Protein AF-A0A6L6DKQ2-F1 (afdb_monomer_lite)

Secondary structure (DSSP, 8-state):
-HHHHHHTT-TTHHHHHHHHHHHHHHHHHHHHHHS-------HHHHHHHHHHHHHHHHHHTHHHH-TTS---SSS---

Foldseek 3Di:
DVPVVVCVVPPCNVVVVVVVVVVVVVVVVVVVVPPPPPCPVPVVVVVVVVVVVLVVCCVPPCVQQNNQQCGDPRGHRD

pLDDT: mean 81.99, std 15.35, range [49.41, 97.62]

Radius of gyration: 28.13 Å; chains: 1; bounding box: 37×32×79 Å

Se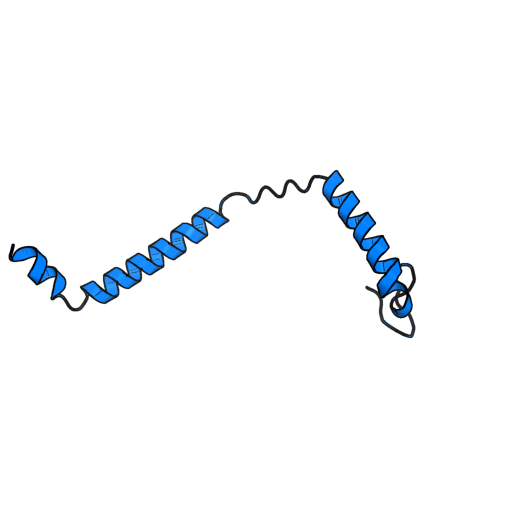quence (78 aa):
MKKISRYRRHSFAGPALLVVALISLGATFQVASALPSTTKMETTVKSTQIEEGKRIFALGCSSCHGLNAEGGSIAPSL

Structure (mmCIF, N/CA/C/O backbone):
data_AF-A0A6L6DKQ2-F1
#
_entry.id   AF-A0A6L6DKQ2-F1
#
loop_
_atom_site.group_PDB
_atom_site.id
_atom_site.type_symbol
_atom_site.label_atom_id
_atom_site.label_alt_id
_atom_site.label_comp_id
_atom_site.label_asym_id
_atom_site.label_entity_id
_atom_site.label_seq_id
_atom_site.pdbx_PDB_ins_code
_atom_site.Cartn_x
_atom_site.Cartn_y
_atom_site.Cartn_z
_atom_site.occupancy
_atom_site.B_iso_or_equiv
_atom_site.auth_seq_id
_atom_site.auth_comp_id
_atom_site.auth_asym_id
_atom_site.auth_atom_id
_atom_site.pdbx_PDB_model_num
ATOM 1 N N . MET A 1 1 ? -16.623 -2.782 54.926 1.00 49.81 1 MET A N 1
ATOM 2 C CA . MET A 1 1 ? -15.965 -3.313 53.702 1.00 49.81 1 MET A CA 1
ATOM 3 C C . MET A 1 1 ? -16.637 -4.562 53.086 1.00 49.81 1 MET A C 1
ATOM 5 O O . MET A 1 1 ? -16.093 -5.150 52.163 1.00 49.81 1 MET A O 1
ATOM 9 N N . LYS A 1 2 ? -17.856 -4.956 53.502 1.00 49.41 2 LYS A N 1
ATOM 10 C CA . LYS A 1 2 ? -18.500 -6.221 53.073 1.00 49.41 2 LYS A CA 1
ATOM 11 C C . LYS A 1 2 ? -19.331 -6.129 51.775 1.00 49.41 2 LYS A C 1
ATOM 13 O O . LYS A 1 2 ? -19.693 -7.154 51.210 1.00 49.41 2 LYS A O 1
ATOM 18 N N . LYS A 1 3 ? -19.633 -4.915 51.286 1.00 52.66 3 LYS A N 1
ATOM 19 C CA . LYS A 1 3 ? -20.502 -4.708 50.106 1.00 52.66 3 LYS A CA 1
ATOM 20 C C . LYS A 1 3 ? -19.787 -4.950 48.768 1.00 52.66 3 LYS A C 1
ATOM 22 O O . LYS A 1 3 ? -20.380 -5.533 47.870 1.00 52.66 3 LYS A O 1
ATOM 27 N N . ILE A 1 4 ? -18.498 -4.610 48.675 1.00 59.81 4 ILE A N 1
ATOM 28 C CA . ILE A 1 4 ? -17.676 -4.808 47.463 1.00 59.81 4 ILE A CA 1
ATOM 29 C C . ILE A 1 4 ? -17.442 -6.311 47.199 1.00 59.81 4 ILE A C 1
ATOM 31 O O . ILE A 1 4 ? -17.500 -6.776 46.064 1.00 59.81 4 ILE A O 1
ATOM 35 N N . SER A 1 5 ? -17.274 -7.102 48.266 1.00 57.22 5 SER A N 1
ATOM 36 C CA . SER A 1 5 ? -17.066 -8.557 48.198 1.00 57.22 5 SER A CA 1
ATOM 37 C C . SER A 1 5 ? -18.259 -9.325 47.606 1.00 57.22 5 SER A C 1
ATOM 39 O O . SER A 1 5 ? -18.056 -10.309 46.898 1.00 57.22 5 SER A O 1
ATOM 41 N N . ARG A 1 6 ? -19.500 -8.867 47.836 1.00 55.75 6 ARG A N 1
ATOM 42 C CA . ARG A 1 6 ? -20.708 -9.513 47.292 1.00 55.75 6 ARG A CA 1
ATOM 43 C C . ARG A 1 6 ? -20.851 -9.295 45.784 1.00 55.75 6 ARG A C 1
ATOM 45 O O . ARG A 1 6 ? -21.267 -10.214 45.089 1.00 55.75 6 ARG A O 1
ATOM 52 N N . TYR A 1 7 ? -20.457 -8.123 45.281 1.00 60.34 7 TYR A N 1
ATOM 53 C CA . TYR A 1 7 ? -20.508 -7.804 43.849 1.00 60.34 7 TYR A CA 1
ATOM 54 C C . TYR A 1 7 ? -19.491 -8.626 43.037 1.00 60.34 7 TYR A C 1
ATOM 56 O O . TYR A 1 7 ? -19.786 -9.078 41.938 1.00 60.34 7 TYR A O 1
ATOM 64 N N . ARG A 1 8 ? -18.330 -8.938 43.632 1.00 60.97 8 ARG A N 1
ATOM 65 C CA . ARG A 1 8 ? -17.304 -9.818 43.041 1.00 60.97 8 ARG A CA 1
ATOM 66 C C . ARG A 1 8 ? -17.683 -11.306 43.009 1.00 60.97 8 ARG A C 1
ATOM 68 O O . ARG A 1 8 ? -16.998 -12.085 42.359 1.00 60.97 8 ARG A O 1
ATOM 75 N N . ARG A 1 9 ? -18.730 -11.706 43.742 1.00 62.03 9 ARG A N 1
ATOM 76 C CA . ARG A 1 9 ? -19.202 -13.101 43.862 1.00 62.03 9 ARG A CA 1
ATOM 77 C C . ARG A 1 9 ? -20.368 -13.422 42.920 1.00 62.03 9 ARG A C 1
ATOM 79 O O . ARG A 1 9 ? -20.848 -14.549 42.894 1.00 62.03 9 ARG A O 1
ATOM 86 N N . HIS A 1 10 ? -20.834 -12.432 42.166 1.00 65.56 10 HIS A N 1
ATOM 87 C CA . HIS A 1 10 ? -21.827 -12.596 41.116 1.00 65.56 10 HIS A CA 1
ATOM 88 C C . HIS A 1 10 ? -21.138 -13.176 39.873 1.00 65.56 10 HIS A C 1
ATOM 90 O O . HIS A 1 10 ? -20.270 -12.529 39.289 1.00 65.56 10 HIS A O 1
ATOM 96 N N . SER A 1 11 ? -21.516 -14.399 39.480 1.00 64.81 11 SER A N 1
ATOM 97 C CA . SER A 1 11 ? -20.902 -15.156 38.370 1.00 64.81 11 SER A CA 1
ATOM 98 C C . SER A 1 11 ? -20.876 -14.397 37.037 1.00 64.81 11 SER A C 1
ATOM 100 O O . SER A 1 11 ? -20.066 -14.696 36.167 1.00 64.81 11 SER A O 1
ATOM 102 N N . PHE A 1 12 ? -21.741 -13.395 36.882 1.00 72.00 12 PHE A N 1
ATOM 103 C CA . PHE A 1 12 ? -21.851 -12.570 35.682 1.00 72.00 12 PHE A CA 1
ATOM 104 C C . PHE A 1 12 ? -20.905 -11.357 35.670 1.00 72.00 12 PHE A C 1
ATOM 106 O O . PHE A 1 12 ? -20.771 -10.706 34.639 1.00 72.00 12 PHE A O 1
ATOM 113 N N . ALA A 1 13 ? -20.226 -11.041 36.780 1.00 79.88 13 ALA A N 1
ATOM 114 C CA . ALA A 1 13 ? -19.328 -9.885 36.851 1.00 79.88 13 ALA A CA 1
ATOM 115 C C . ALA A 1 13 ? -18.089 -10.057 35.953 1.00 79.88 13 ALA A C 1
ATOM 117 O O . ALA A 1 13 ? -17.649 -9.095 35.333 1.00 79.88 13 ALA A O 1
ATOM 118 N N . GLY A 1 14 ? -17.552 -11.278 35.847 1.00 81.44 14 GLY A N 1
ATOM 119 C CA . GLY A 1 14 ? -16.413 -11.584 34.973 1.00 81.44 14 GLY A CA 1
ATOM 120 C C . GLY A 1 14 ? -16.739 -11.402 33.485 1.00 81.44 14 GLY A C 1
ATOM 121 O O . GLY A 1 14 ? -16.090 -10.588 32.829 1.00 81.44 14 GLY A O 1
ATOM 122 N N . PRO A 1 15 ? -17.772 -12.087 32.954 1.00 88.56 15 PRO A N 1
ATOM 123 C CA . PRO A 1 15 ? -18.195 -11.923 31.563 1.00 88.56 15 PRO A CA 1
ATOM 124 C C . PRO A 1 15 ? -18.580 -10.482 31.216 1.00 88.56 15 PRO A C 1
ATOM 126 O O . PRO A 1 15 ? -18.184 -9.982 30.167 1.00 88.56 15 PRO A O 1
ATOM 129 N N . ALA A 1 16 ? -19.288 -9.785 32.111 1.00 89.31 16 ALA A N 1
ATOM 130 C CA . ALA A 1 16 ? -19.671 -8.393 31.888 1.00 89.31 16 ALA A CA 1
ATOM 131 C C . ALA A 1 16 ? -18.451 -7.465 31.765 1.00 89.31 16 ALA A C 1
ATOM 133 O O . ALA A 1 16 ? -18.414 -6.623 30.872 1.00 89.31 16 ALA A O 1
ATOM 134 N N . LEU A 1 17 ? -17.428 -7.642 32.611 1.00 89.56 17 LEU A N 1
ATOM 135 C CA . LEU A 1 17 ? -16.192 -6.861 32.519 1.00 89.56 17 LEU A CA 1
ATOM 136 C C . LEU A 1 17 ? -15.420 -7.146 31.227 1.00 89.56 17 LEU A C 1
ATOM 138 O O . LEU A 1 17 ? -14.897 -6.208 30.630 1.00 89.56 17 LEU A O 1
ATOM 142 N N . LEU A 1 18 ? -15.385 -8.402 30.766 1.00 90.94 18 LEU A N 1
ATOM 143 C CA . LEU A 1 18 ? -14.765 -8.734 29.480 1.00 90.94 18 LEU A CA 1
ATOM 144 C C . LEU A 1 18 ? -15.491 -8.085 28.304 1.00 90.94 18 LEU A C 1
ATOM 146 O O . LEU A 1 18 ? -14.841 -7.493 27.450 1.00 90.94 18 LEU A O 1
ATOM 150 N N . VAL A 1 19 ? -16.823 -8.153 28.266 1.00 94.56 19 VAL A N 1
ATOM 151 C CA . VAL A 1 19 ? -17.608 -7.527 27.192 1.00 94.56 19 VAL A CA 1
ATOM 152 C C . VAL A 1 19 ? -17.386 -6.016 27.174 1.00 94.56 19 VAL A C 1
ATOM 154 O O . VAL A 1 19 ? -17.136 -5.450 26.114 1.00 94.56 19 VAL A O 1
ATOM 157 N N . VAL A 1 20 ? -17.392 -5.364 28.339 1.00 95.12 20 VAL A N 1
ATOM 158 C CA . VAL A 1 20 ? -17.101 -3.926 28.441 1.00 95.12 20 VAL A CA 1
ATOM 159 C C . VAL A 1 20 ? -15.687 -3.605 27.950 1.00 95.12 20 VAL A C 1
ATOM 161 O O . VAL A 1 20 ? -15.522 -2.635 27.217 1.00 95.12 20 VAL A O 1
ATOM 164 N N . ALA A 1 21 ? -14.685 -4.418 28.301 1.00 93.75 21 ALA A N 1
ATOM 165 C CA . ALA A 1 21 ? -13.308 -4.238 27.841 1.00 93.75 21 ALA A CA 1
ATOM 166 C C . ALA A 1 21 ? -13.159 -4.417 26.319 1.00 93.75 21 ALA A C 1
ATOM 168 O O . ALA A 1 21 ? -12.432 -3.666 25.678 1.00 93.75 21 ALA A O 1
ATOM 169 N N . LEU A 1 22 ? -13.861 -5.386 25.726 1.00 94.81 22 LEU A N 1
ATOM 170 C CA . LEU A 1 22 ? -13.846 -5.610 24.279 1.00 94.81 22 LEU A CA 1
ATOM 171 C C . LEU A 1 22 ? -14.549 -4.477 23.522 1.00 94.81 22 LEU A C 1
ATOM 173 O O . LEU A 1 22 ? -14.039 -4.014 22.504 1.00 94.81 22 LEU A O 1
ATOM 177 N N . ILE A 1 23 ? -15.687 -3.996 24.033 1.00 95.19 23 ILE A N 1
ATOM 178 C CA . ILE A 1 23 ? -16.417 -2.868 23.440 1.00 95.19 23 ILE A CA 1
ATOM 179 C C . ILE A 1 23 ? -15.586 -1.589 23.519 1.00 95.19 23 ILE A C 1
ATOM 181 O O . ILE A 1 23 ? -15.516 -0.856 22.536 1.00 95.19 23 ILE A O 1
ATOM 185 N N . SER A 1 24 ? -14.938 -1.314 24.653 1.00 94.38 24 SER A N 1
ATOM 186 C CA . SER A 1 24 ? -14.105 -0.118 24.791 1.00 94.38 24 SER A CA 1
ATOM 187 C C . SER A 1 24 ? -12.894 -0.156 23.859 1.00 94.38 24 SER A C 1
ATOM 189 O O . SER A 1 24 ? -12.621 0.850 23.210 1.00 94.38 24 SER A O 1
ATOM 191 N N . LEU A 1 25 ? -12.235 -1.311 23.703 1.00 92.38 25 LEU A N 1
ATOM 192 C CA . LEU A 1 25 ? -11.163 -1.483 22.717 1.00 92.38 25 LEU A CA 1
ATOM 193 C C . LEU A 1 25 ? -11.666 -1.314 21.275 1.00 92.38 25 LEU A C 1
ATOM 195 O O . LEU A 1 25 ? -11.038 -0.630 20.478 1.00 92.38 25 LEU A O 1
ATOM 199 N N . GLY A 1 26 ? -12.811 -1.897 20.920 1.00 88.62 26 GLY A N 1
ATOM 200 C CA . GLY A 1 26 ? -13.378 -1.740 19.577 1.00 88.62 26 GLY A CA 1
ATOM 201 C C . GLY A 1 26 ? -13.789 -0.295 19.269 1.00 88.62 26 GLY A C 1
ATOM 202 O O . GLY A 1 26 ? -13.551 0.205 18.170 1.00 88.62 26 GLY A O 1
ATOM 203 N N . ALA A 1 27 ? -14.364 0.403 20.251 1.00 90.06 27 ALA A N 1
ATOM 204 C CA . ALA A 1 27 ? -14.804 1.785 20.106 1.00 90.06 27 ALA A CA 1
ATOM 205 C C . ALA A 1 27 ? -13.628 2.755 19.914 1.00 90.06 27 ALA A C 1
ATOM 207 O O . ALA A 1 27 ? -13.728 3.667 19.094 1.00 90.06 27 ALA A O 1
ATOM 208 N N . THR A 1 28 ? -12.503 2.556 20.612 1.00 86.69 28 THR A N 1
ATOM 209 C CA . THR A 1 28 ? -11.309 3.394 20.414 1.00 86.69 28 THR A CA 1
ATOM 210 C C . THR A 1 28 ? -10.729 3.229 19.013 1.00 86.69 28 THR A C 1
ATOM 212 O O . THR A 1 28 ? -10.408 4.233 18.380 1.00 86.69 28 THR A O 1
ATOM 215 N N . PHE A 1 29 ? -10.660 1.999 18.492 1.00 84.38 29 PHE A N 1
ATOM 216 C CA . PHE A 1 29 ? -10.221 1.746 17.116 1.00 84.38 29 PHE A CA 1
ATOM 217 C C . PHE A 1 29 ? -11.151 2.390 16.083 1.00 84.38 29 PHE A C 1
ATOM 219 O O . PHE A 1 29 ? -10.663 3.067 15.182 1.00 84.38 29 PHE A O 1
ATOM 226 N N . GLN A 1 30 ? -12.472 2.260 16.247 1.00 84.12 30 GLN A N 1
ATOM 227 C CA . GLN A 1 30 ? -13.450 2.888 15.351 1.00 84.12 30 GLN A CA 1
ATOM 228 C C . GLN A 1 30 ? -13.319 4.416 15.311 1.00 84.12 30 GLN A C 1
ATOM 230 O O . GLN A 1 30 ? -13.340 5.007 14.231 1.00 84.12 30 GLN A O 1
ATOM 235 N N . VAL A 1 31 ? -13.155 5.064 16.469 1.00 80.56 31 VAL A N 1
ATOM 236 C CA . VAL A 1 31 ? -12.965 6.522 16.548 1.00 80.56 31 VAL A CA 1
ATOM 237 C C . VAL A 1 31 ? -11.626 6.938 15.933 1.00 80.56 31 VAL A C 1
ATOM 239 O O . VAL A 1 31 ? -11.576 7.924 15.202 1.00 80.56 31 VAL A O 1
ATOM 242 N N . ALA A 1 32 ? -10.554 6.174 16.163 1.00 75.62 32 ALA A N 1
ATOM 243 C CA . ALA A 1 32 ? -9.247 6.442 15.567 1.00 75.62 32 ALA A CA 1
ATOM 244 C C . ALA A 1 32 ? -9.264 6.317 14.033 1.00 75.62 32 ALA A C 1
ATOM 246 O O . ALA A 1 32 ? -8.666 7.143 13.349 1.00 75.62 32 ALA A O 1
ATOM 247 N N . SER A 1 33 ? -9.987 5.336 13.482 1.00 72.25 33 SER A N 1
ATOM 248 C CA . SER A 1 33 ? -10.146 5.164 12.031 1.00 72.25 33 SER A CA 1
ATOM 249 C C . SER A 1 33 ? -11.133 6.142 11.387 1.00 72.25 33 SER A C 1
ATOM 251 O O . SER A 1 33 ? -11.091 6.337 10.176 1.00 72.25 33 SER A O 1
ATOM 253 N N . ALA A 1 34 ? -12.032 6.740 12.175 1.00 66.62 34 ALA A N 1
ATOM 254 C CA . ALA A 1 34 ? -12.997 7.732 11.700 1.00 66.62 34 ALA A CA 1
ATOM 255 C C . ALA A 1 34 ? -12.386 9.131 11.549 1.00 66.62 34 ALA A C 1
ATOM 257 O O . ALA A 1 34 ? -13.013 10.012 10.955 1.00 66.62 34 ALA A O 1
ATOM 258 N N . LEU A 1 35 ? -11.165 9.349 12.057 1.00 68.69 35 LEU A N 1
ATOM 259 C CA . LEU A 1 35 ? -10.388 10.513 11.661 1.00 68.69 35 LEU A CA 1
ATOM 260 C C . LEU A 1 35 ? -10.227 10.451 10.141 1.00 68.69 35 LEU A C 1
ATOM 262 O O . LEU A 1 35 ? -9.796 9.415 9.625 1.00 68.69 35 LEU A O 1
ATOM 266 N N . PRO A 1 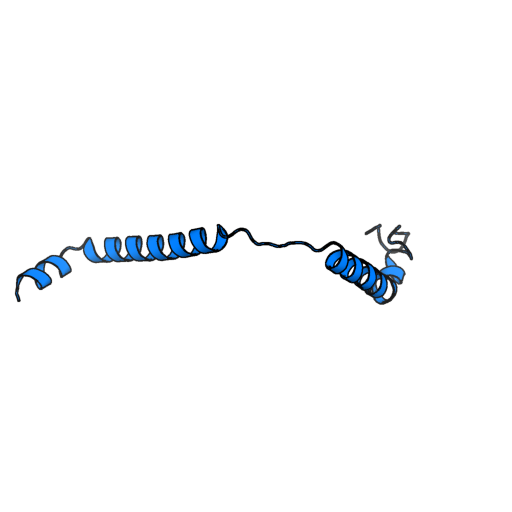36 ? -10.567 11.524 9.404 1.00 62.09 36 PRO A N 1
ATOM 267 C CA . PRO A 1 36 ? -10.284 11.558 7.986 1.00 62.09 36 PRO A CA 1
ATOM 268 C C . PRO A 1 36 ? -8.787 11.315 7.850 1.00 62.09 36 PRO A C 1
ATOM 270 O O . PRO A 1 36 ? -7.978 12.117 8.316 1.00 62.09 36 PRO A O 1
ATOM 273 N N . SER A 1 37 ? -8.420 10.184 7.247 1.00 59.38 37 SER A N 1
ATOM 274 C CA . SER A 1 37 ? -7.071 9.993 6.747 1.00 59.38 37 SER A CA 1
ATOM 275 C C . SER A 1 37 ? -6.900 11.110 5.739 1.00 59.38 37 SER A C 1
ATOM 277 O O . SER A 1 37 ? -7.395 11.027 4.616 1.00 59.38 37 SER A O 1
ATOM 279 N N . THR A 1 38 ? -6.294 12.219 6.156 1.00 57.41 38 THR A N 1
ATOM 280 C CA . THR A 1 38 ? -5.927 13.295 5.251 1.00 57.41 38 THR A CA 1
ATOM 281 C C . THR A 1 38 ? -4.748 12.793 4.438 1.00 57.41 38 THR A C 1
ATOM 283 O O . THR A 1 38 ? -3.648 13.331 4.504 1.00 57.41 38 THR A O 1
ATOM 286 N N . THR A 1 39 ? -4.976 11.770 3.620 1.00 58.47 39 THR A N 1
ATOM 287 C CA . THR A 1 39 ? -4.252 11.574 2.381 1.00 58.47 39 THR A CA 1
ATOM 288 C C . THR A 1 39 ? -4.687 12.731 1.487 1.00 58.47 39 THR A C 1
ATOM 290 O O . THR A 1 39 ? -5.427 12.572 0.519 1.00 58.47 39 THR A O 1
ATOM 293 N N . LYS A 1 40 ? -4.244 13.949 1.832 1.00 56.06 40 LYS A N 1
ATOM 294 C CA . LYS A 1 40 ? -4.031 14.990 0.839 1.00 56.06 40 LYS A CA 1
ATOM 295 C C . LYS A 1 40 ? -2.936 14.418 -0.034 1.00 56.06 40 LYS A C 1
ATOM 297 O O . LYS A 1 40 ? -1.753 14.545 0.252 1.00 56.06 40 LYS A O 1
ATOM 302 N N . MET A 1 41 ? -3.363 13.651 -1.022 1.00 55.56 41 MET A N 1
ATOM 303 C CA . MET A 1 41 ? -2.504 13.088 -2.034 1.00 55.56 41 MET A C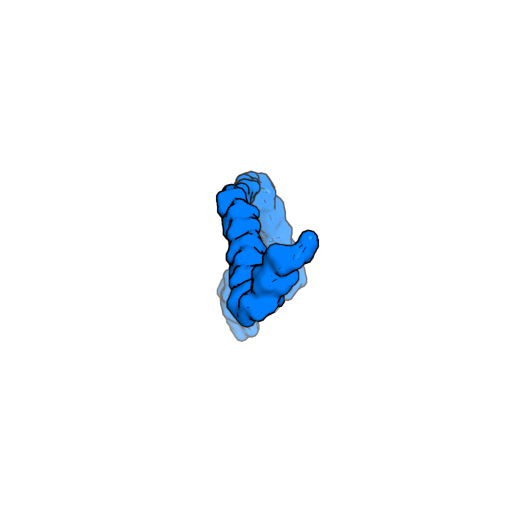A 1
ATOM 304 C C . MET A 1 41 ? -2.105 14.285 -2.893 1.00 55.56 41 MET A C 1
ATOM 306 O O . MET A 1 41 ? -2.747 14.596 -3.892 1.00 55.56 41 MET A O 1
ATOM 310 N N . GLU A 1 42 ? -1.141 15.050 -2.386 1.00 62.62 42 GLU A N 1
ATOM 311 C CA . GLU A 1 42 ? -0.601 16.223 -3.043 1.00 62.62 42 GLU A CA 1
ATOM 312 C C . GLU A 1 42 ? -0.140 15.771 -4.427 1.00 62.62 42 GLU A C 1
ATOM 314 O O . GLU A 1 42 ? 0.582 14.779 -4.553 1.00 62.62 42 GLU A O 1
ATOM 319 N N . THR A 1 43 ? -0.622 16.432 -5.479 1.00 65.19 43 THR A N 1
ATOM 320 C CA . THR A 1 43 ? -0.378 16.024 -6.870 1.00 65.19 43 THR A CA 1
ATOM 321 C C . THR A 1 43 ? 1.118 15.835 -7.149 1.00 65.19 43 THR A C 1
ATOM 323 O O . THR A 1 43 ? 1.500 14.918 -7.872 1.00 65.19 43 THR A O 1
ATOM 326 N N . THR A 1 44 ? 1.961 16.633 -6.490 1.00 65.88 44 THR A N 1
ATOM 327 C CA . THR A 1 44 ? 3.425 16.539 -6.502 1.00 65.88 44 THR A CA 1
ATOM 328 C C . THR A 1 44 ? 3.957 15.230 -5.907 1.00 65.88 44 THR A C 1
ATOM 330 O O . THR A 1 44 ? 4.869 14.629 -6.459 1.00 65.88 44 THR A O 1
ATOM 333 N N . VAL A 1 45 ? 3.386 14.736 -4.805 1.00 70.94 45 VAL A N 1
ATOM 334 C CA . VAL A 1 45 ? 3.802 13.460 -4.190 1.00 70.94 45 VAL A CA 1
ATOM 335 C C . VAL A 1 45 ? 3.383 12.273 -5.061 1.00 70.94 45 VAL A C 1
ATOM 337 O O . VAL A 1 45 ? 4.107 11.287 -5.154 1.00 70.94 45 VAL A O 1
ATOM 340 N N . LYS A 1 46 ? 2.245 12.365 -5.763 1.00 77.50 46 LYS A N 1
ATOM 341 C CA . LYS A 1 46 ? 1.866 11.332 -6.741 1.00 77.50 46 LYS A CA 1
ATOM 342 C C . LYS A 1 46 ? 2.809 11.296 -7.937 1.00 77.50 46 LYS A C 1
ATOM 344 O O . LYS A 1 46 ? 3.151 10.213 -8.402 1.00 77.50 46 LYS A O 1
ATOM 349 N N . SER A 1 47 ? 3.193 12.456 -8.471 1.00 81.00 47 SER A N 1
ATOM 350 C CA . SER A 1 47 ? 4.029 12.509 -9.673 1.00 81.00 47 SER A CA 1
ATOM 351 C C . SER A 1 47 ? 5.426 11.944 -9.420 1.00 81.00 47 SER A C 1
ATOM 353 O O . SER A 1 47 ? 5.931 11.200 -10.259 1.00 81.00 47 SER A O 1
ATOM 355 N N . THR A 1 48 ? 6.014 12.202 -8.247 1.00 87.62 48 THR A N 1
ATOM 356 C CA . THR A 1 48 ? 7.303 11.608 -7.860 1.00 87.62 48 THR A CA 1
ATOM 357 C C . THR A 1 48 ? 7.210 10.089 -7.716 1.00 87.62 48 THR A C 1
ATOM 359 O O . THR A 1 48 ? 8.080 9.381 -8.214 1.00 87.62 48 THR A O 1
ATOM 362 N N . GLN A 1 49 ? 6.134 9.573 -7.115 1.00 91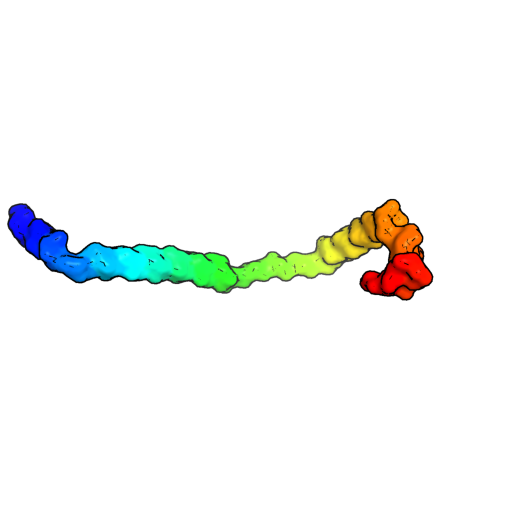.19 49 GLN A N 1
ATOM 363 C CA . GLN A 1 49 ? 5.895 8.130 -6.994 1.00 91.19 49 GLN A CA 1
ATOM 364 C C . GLN A 1 49 ? 5.704 7.443 -8.352 1.00 91.19 49 GLN A C 1
ATOM 366 O O . GLN A 1 49 ? 6.207 6.340 -8.554 1.00 91.19 49 GLN A O 1
ATOM 371 N N . ILE A 1 50 ? 5.003 8.086 -9.292 1.00 91.56 50 ILE A N 1
ATOM 372 C CA . ILE A 1 50 ? 4.805 7.553 -10.648 1.00 91.56 50 ILE A CA 1
ATOM 373 C C . ILE A 1 50 ? 6.138 7.479 -11.397 1.00 91.56 50 ILE A C 1
ATOM 375 O O . ILE A 1 50 ? 6.433 6.466 -12.028 1.00 91.56 50 ILE A O 1
ATOM 379 N N . GLU A 1 51 ? 6.943 8.537 -11.328 1.00 93.81 51 GLU A N 1
ATOM 380 C CA . GLU A 1 51 ? 8.250 8.579 -11.985 1.00 93.81 51 GLU A CA 1
ATOM 381 C C . GLU A 1 51 ? 9.205 7.523 -11.406 1.00 93.81 51 GLU A C 1
ATOM 383 O O . GLU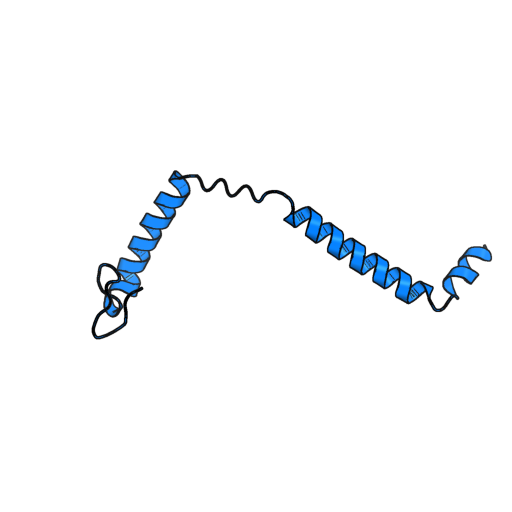 A 1 51 ? 9.886 6.821 -12.153 1.00 93.81 51 GLU A O 1
ATOM 388 N N . GLU A 1 52 ? 9.211 7.352 -10.084 1.00 95.00 52 GLU A N 1
ATOM 389 C CA . GLU A 1 52 ? 9.998 6.307 -9.429 1.00 95.00 52 GLU A CA 1
ATOM 390 C C . GLU A 1 52 ? 9.532 4.900 -9.826 1.00 95.00 52 GLU A C 1
ATOM 392 O O . GLU A 1 52 ? 10.344 4.057 -10.210 1.00 95.00 52 GLU A O 1
ATOM 397 N N . GLY A 1 53 ? 8.217 4.662 -9.838 1.00 94.94 53 GLY A N 1
ATOM 398 C CA . GLY A 1 53 ? 7.645 3.396 -10.293 1.00 94.94 53 GLY A CA 1
ATOM 399 C C . GLY A 1 53 ? 8.061 3.042 -11.723 1.00 94.94 53 GLY A C 1
ATOM 400 O O . GLY A 1 53 ? 8.422 1.895 -11.991 1.00 94.94 53 GLY A O 1
ATOM 401 N N . LYS A 1 54 ? 8.104 4.029 -12.630 1.00 95.06 54 LYS A N 1
ATOM 402 C CA . LYS A 1 54 ? 8.593 3.834 -14.005 1.00 95.06 54 LYS A CA 1
ATOM 403 C C . LYS A 1 54 ? 10.059 3.408 -14.052 1.00 95.06 54 LYS A C 1
ATOM 405 O O . LYS A 1 54 ? 10.399 2.527 -14.839 1.00 95.06 54 LYS A O 1
ATOM 410 N N . ARG A 1 55 ? 10.928 3.989 -13.216 1.00 96.00 55 ARG A N 1
ATOM 411 C CA . ARG A 1 55 ? 12.349 3.596 -13.160 1.00 96.00 55 ARG A CA 1
ATOM 412 C C . ARG A 1 55 ? 12.526 2.171 -12.668 1.00 96.00 55 ARG A C 1
ATOM 414 O O . ARG A 1 55 ? 13.252 1.401 -13.291 1.00 96.00 55 ARG A O 1
ATOM 421 N N . ILE A 1 56 ? 11.837 1.811 -11.589 1.00 96.25 56 ILE A N 1
ATOM 422 C CA . ILE A 1 56 ? 11.877 0.453 -11.037 1.00 96.25 56 ILE A CA 1
ATOM 423 C C . ILE A 1 56 ? 11.404 -0.556 -12.091 1.00 96.25 56 ILE A C 1
ATOM 425 O O . ILE A 1 56 ? 12.077 -1.558 -12.336 1.00 96.25 56 ILE A O 1
ATOM 429 N N . PHE A 1 57 ? 10.289 -0.260 -12.767 1.00 97.31 57 PHE A N 1
ATOM 430 C CA . PHE A 1 57 ? 9.767 -1.098 -13.842 1.00 97.31 57 PHE A CA 1
ATOM 431 C C . PHE A 1 57 ? 10.783 -1.273 -14.980 1.00 97.31 57 PHE A C 1
ATOM 433 O O . PHE A 1 57 ? 11.038 -2.398 -15.414 1.00 97.31 57 PHE A O 1
ATOM 440 N N . ALA A 1 58 ? 11.403 -0.177 -15.429 1.00 95.94 58 ALA A N 1
ATOM 441 C CA . ALA A 1 58 ? 12.393 -0.204 -16.500 1.00 95.94 58 ALA A CA 1
ATOM 442 C C . ALA A 1 58 ? 13.610 -1.077 -16.153 1.00 95.94 58 ALA A C 1
ATOM 444 O O . ALA A 1 58 ? 14.119 -1.769 -17.031 1.00 95.94 58 ALA A O 1
ATOM 445 N N . LEU A 1 59 ? 14.042 -1.082 -14.887 1.00 96.12 59 LEU A N 1
ATOM 446 C CA . LEU A 1 59 ? 15.213 -1.834 -14.427 1.00 96.12 59 LEU A CA 1
ATOM 447 C C . LEU A 1 59 ? 14.941 -3.324 -14.172 1.00 96.12 59 LEU A C 1
ATOM 449 O O . LEU A 1 59 ? 15.848 -4.132 -14.353 1.00 96.12 59 LEU A O 1
ATOM 453 N N . GLY A 1 60 ? 13.737 -3.691 -13.722 1.00 95.38 60 GLY A N 1
ATOM 454 C CA . GLY A 1 60 ? 13.460 -5.053 -13.241 1.00 95.38 60 GLY A CA 1
ATOM 455 C C . GLY A 1 60 ? 12.373 -5.822 -13.990 1.00 95.38 60 GLY A C 1
ATOM 456 O O . GLY A 1 60 ? 12.416 -7.049 -14.035 1.00 95.38 60 GLY A O 1
ATOM 457 N N . CYS A 1 61 ? 11.393 -5.133 -14.573 1.00 96.94 61 CYS A N 1
ATOM 458 C CA . CYS A 1 61 ? 10.173 -5.763 -15.094 1.00 96.94 61 CYS A CA 1
ATOM 459 C C . CYS A 1 61 ? 10.096 -5.733 -16.624 1.00 96.94 61 CYS A C 1
ATOM 461 O O . CYS A 1 61 ? 9.536 -6.648 -17.235 1.00 96.94 61 CYS A O 1
ATOM 463 N N . SER A 1 62 ? 10.692 -4.711 -17.243 1.00 96.38 62 SER A N 1
ATOM 464 C CA . SER A 1 62 ? 10.613 -4.453 -18.684 1.00 96.38 62 SER A CA 1
ATOM 465 C C . SER A 1 62 ? 11.131 -5.605 -19.555 1.00 96.38 62 SER A C 1
ATOM 467 O O . SER A 1 62 ? 10.632 -5.823 -20.657 1.00 96.38 62 SER A O 1
ATOM 469 N N . SER A 1 63 ? 12.084 -6.395 -19.045 1.00 95.25 63 SER A N 1
ATOM 470 C CA . SER A 1 63 ? 12.653 -7.535 -19.774 1.00 95.25 63 SER A CA 1
ATOM 471 C C . SER A 1 63 ? 11.649 -8.660 -20.029 1.00 95.25 63 SER A C 1
ATOM 473 O O . SER A 1 63 ? 11.816 -9.394 -21.000 1.00 95.25 63 SER A O 1
ATOM 475 N N . CYS A 1 64 ? 10.643 -8.829 -19.165 1.00 97.00 64 CYS A N 1
ATOM 476 C CA . CYS A 1 64 ? 9.618 -9.863 -19.332 1.00 97.00 64 CYS A CA 1
ATOM 477 C C . CYS A 1 64 ? 8.297 -9.270 -19.832 1.00 97.00 64 CYS A C 1
ATOM 479 O O . CYS A 1 64 ? 7.622 -9.890 -20.649 1.00 97.00 64 CYS A O 1
ATOM 481 N N . HIS A 1 65 ? 7.947 -8.071 -19.360 1.00 97.62 65 HIS A N 1
ATOM 482 C CA . HIS A 1 65 ? 6.638 -7.450 -19.580 1.00 97.62 65 HIS A CA 1
ATOM 483 C C . HIS A 1 65 ? 6.624 -6.366 -20.670 1.00 97.62 65 HIS A C 1
ATOM 485 O O . HIS A 1 65 ? 5.607 -5.703 -20.857 1.00 97.62 65 HIS A O 1
ATOM 491 N N . GLY A 1 66 ? 7.724 -6.181 -21.401 1.00 94.94 66 GLY A N 1
ATOM 492 C CA . GLY A 1 66 ? 7.840 -5.143 -22.427 1.00 94.94 66 GLY A CA 1
ATOM 493 C C . GLY A 1 66 ? 8.223 -3.778 -21.851 1.00 94.94 66 GLY A C 1
ATOM 494 O O . GLY A 1 66 ? 8.085 -3.520 -20.654 1.00 94.94 66 GLY A O 1
ATOM 495 N N . LEU A 1 67 ? 8.742 -2.893 -22.705 1.00 93.94 67 LEU A N 1
ATOM 496 C CA . LEU A 1 67 ? 9.308 -1.601 -22.291 1.00 93.94 67 LEU A CA 1
ATOM 497 C C . LEU A 1 67 ? 8.265 -0.644 -21.697 1.00 93.94 67 LEU A C 1
ATOM 499 O O . LEU A 1 67 ? 8.613 0.166 -20.841 1.00 93.94 67 LEU A O 1
ATOM 503 N N . ASN A 1 68 ? 7.001 -0.763 -22.103 1.00 93.56 68 ASN A N 1
ATOM 504 C CA . ASN A 1 68 ? 5.880 0.046 -21.628 1.00 93.56 68 ASN A CA 1
ATOM 505 C C . ASN A 1 68 ? 4.769 -0.812 -21.002 1.00 93.56 68 ASN A C 1
ATOM 507 O O . ASN A 1 68 ? 3.604 -0.423 -21.053 1.00 93.56 68 ASN A O 1
ATOM 511 N N . ALA A 1 69 ? 5.119 -1.965 -20.422 1.00 95.62 69 ALA A N 1
ATOM 512 C CA . ALA A 1 69 ? 4.161 -2.914 -19.846 1.00 95.62 69 ALA A CA 1
ATOM 513 C C . ALA A 1 69 ? 3.149 -3.488 -20.856 1.00 95.62 69 ALA A C 1
ATOM 515 O O . ALA A 1 69 ? 2.098 -3.993 -20.464 1.00 95.62 69 ALA A O 1
ATOM 516 N N . GLU A 1 70 ? 3.458 -3.460 -22.157 1.00 95.38 70 GLU A N 1
ATOM 517 C CA . GLU A 1 70 ? 2.544 -3.951 -23.196 1.00 95.38 70 GLU A CA 1
ATOM 518 C C . GLU A 1 70 ? 2.385 -5.479 -23.179 1.00 95.38 70 GLU A C 1
ATOM 520 O O . GLU A 1 70 ? 1.455 -6.021 -23.779 1.00 95.38 70 GLU A O 1
ATOM 525 N N . GLY A 1 71 ? 3.283 -6.176 -22.483 1.00 95.12 71 GLY A N 1
ATOM 526 C CA . GLY A 1 71 ? 3.387 -7.624 -22.511 1.00 95.12 71 GLY A CA 1
ATOM 527 C C . GLY A 1 71 ? 4.009 -8.141 -23.806 1.00 95.12 71 GLY A C 1
ATOM 528 O O . GLY A 1 71 ? 4.400 -7.399 -24.707 1.00 95.12 71 GLY A O 1
ATOM 529 N N . GLY A 1 72 ? 4.124 -9.458 -23.895 1.00 92.00 72 GLY A N 1
ATOM 530 C CA . GLY A 1 72 ? 4.678 -10.136 -25.054 1.00 92.00 72 GLY A CA 1
ATOM 531 C C . GLY A 1 72 ? 4.563 -11.649 -24.933 1.00 92.00 72 GLY A C 1
ATOM 532 O O . GLY A 1 72 ? 3.734 -12.178 -24.198 1.00 92.00 72 GLY A O 1
ATOM 533 N N . SER A 1 73 ? 5.422 -12.360 -25.659 1.00 93.44 73 SER A N 1
ATOM 534 C CA . SER A 1 73 ? 5.466 -13.826 -25.628 1.00 93.44 73 SER A CA 1
ATOM 535 C C . SER A 1 73 ? 5.991 -14.395 -24.306 1.00 93.44 73 SER A C 1
ATOM 537 O O . SER A 1 73 ? 5.686 -15.538 -23.980 1.00 93.44 73 SER A 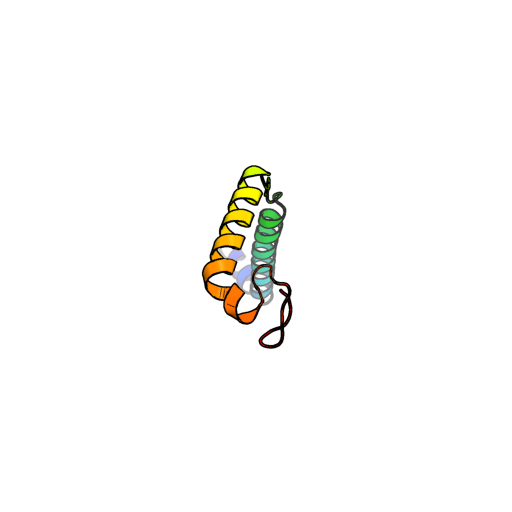O 1
ATOM 539 N N . ILE A 1 74 ? 6.787 -13.617 -23.563 1.00 95.12 74 ILE A N 1
ATOM 540 C CA . ILE A 1 74 ? 7.438 -14.043 -22.316 1.00 95.12 74 ILE A CA 1
ATOM 541 C C . ILE A 1 74 ? 6.495 -13.874 -21.115 1.00 95.12 74 ILE A C 1
ATOM 543 O O . ILE A 1 74 ? 6.408 -14.772 -20.279 1.00 95.12 74 ILE A O 1
ATOM 547 N N . ALA A 1 75 ? 5.786 -12.745 -21.024 1.00 95.00 75 ALA A N 1
ATOM 548 C CA . ALA A 1 75 ? 4.831 -12.453 -19.956 1.00 95.00 75 ALA A CA 1
ATOM 549 C C . ALA A 1 75 ? 3.710 -11.509 -20.451 1.00 95.00 75 ALA A C 1
ATOM 551 O O . ALA A 1 75 ? 3.931 -10.753 -21.400 1.00 95.00 75 ALA A O 1
ATOM 552 N N . PRO A 1 76 ? 2.508 -11.532 -19.840 1.00 96.38 76 PRO A N 1
ATOM 553 C CA . PRO A 1 76 ? 1.387 -10.670 -20.234 1.00 96.38 76 PRO A CA 1
ATOM 554 C C . PRO A 1 76 ? 1.638 -9.193 -19.891 1.00 96.38 76 PRO A C 1
ATOM 556 O O . PRO A 1 76 ? 2.632 -8.859 -19.256 1.00 96.38 76 PRO A O 1
ATOM 559 N N . SER A 1 77 ? 0.735 -8.299 -20.287 1.00 96.12 77 SER A N 1
ATOM 560 C CA . SER A 1 77 ? 0.791 -6.887 -19.884 1.00 96.12 77 SER A CA 1
ATOM 561 C C . SER A 1 77 ? 0.635 -6.709 -18.366 1.00 96.12 77 SER A C 1
ATOM 563 O O . SER A 1 77 ? 0.006 -7.549 -17.712 1.00 96.12 77 SER A O 1
ATOM 565 N N . LEU A 1 78 ? 1.166 -5.604 -17.829 1.00 89.25 78 LEU A N 1
ATOM 566 C CA . LEU A 1 78 ? 0.992 -5.172 -16.431 1.00 89.25 78 LEU A CA 1
ATOM 567 C C . LEU A 1 78 ? 0.185 -3.877 -16.325 1.00 89.25 78 LEU A C 1
ATOM 569 O O . LEU A 1 78 ? 0.289 -3.039 -17.246 1.00 89.25 78 LEU A O 1
#